Protein AF-A0A2W7CLL9-F1 (afdb_monomer_lite)

Structure (mmCIF, N/CA/C/O backbone):
data_AF-A0A2W7CLL9-F1
#
_entry.id   AF-A0A2W7CLL9-F1
#
loop_
_atom_site.group_PDB
_atom_site.id
_atom_site.type_symbol
_atom_site.label_atom_id
_atom_site.label_alt_id
_atom_site.label_comp_id
_atom_site.label_asym_id
_atom_site.label_entity_id
_atom_site.label_seq_id
_atom_site.pdbx_PDB_ins_code
_atom_site.Cartn_x
_atom_site.Cartn_y
_atom_site.Cartn_z
_atom_site.occupancy
_atom_site.B_iso_or_equiv
_atom_site.auth_seq_id
_atom_site.auth_comp_id
_atom_site.auth_asym_id
_atom_site.auth_atom_id
_atom_site.pdbx_PDB_model_num
ATOM 1 N N . MET A 1 1 ? -21.525 -1.928 -5.660 1.00 31.70 1 MET A N 1
ATOM 2 C CA . MET A 1 1 ? -20.382 -2.780 -6.054 1.00 31.70 1 MET A CA 1
ATOM 3 C C . MET A 1 1 ? -19.886 -2.289 -7.397 1.00 31.70 1 MET A C 1
ATOM 5 O O . MET A 1 1 ? -20.647 -2.373 -8.350 1.00 31.70 1 MET A O 1
ATOM 9 N N . ASN A 1 2 ? -18.683 -1.717 -7.454 1.00 28.00 2 ASN A N 1
ATOM 10 C CA . ASN A 1 2 ? -18.070 -1.271 -8.705 1.00 28.00 2 ASN A CA 1
ATOM 11 C C . ASN A 1 2 ? -17.059 -2.354 -9.137 1.00 28.00 2 ASN A C 1
ATOM 13 O O . ASN A 1 2 ? -16.178 -2.670 -8.339 1.00 28.00 2 ASN A O 1
ATOM 17 N N . PRO A 1 3 ? -17.210 -2.987 -10.311 1.00 33.00 3 PRO A N 1
ATOM 18 C CA . PRO A 1 3 ? -16.498 -4.221 -10.662 1.00 33.00 3 PRO A CA 1
ATOM 19 C C . PRO A 1 3 ? -15.017 -4.052 -11.051 1.00 33.00 3 PRO A C 1
ATOM 21 O O . PRO A 1 3 ? -14.393 -5.023 -11.461 1.00 33.00 3 PRO A O 1
ATOM 24 N N . GLU A 1 4 ? -14.424 -2.865 -10.910 1.00 35.81 4 GLU A N 1
ATOM 25 C CA . GLU A 1 4 ? -13.120 -2.555 -11.508 1.00 35.81 4 GLU A CA 1
ATOM 26 C C . GLU A 1 4 ? -12.252 -1.634 -10.637 1.00 35.81 4 GLU A C 1
ATOM 28 O O . GLU A 1 4 ? -11.712 -0.637 -11.103 1.00 35.81 4 GLU A O 1
ATOM 33 N N . GLN A 1 5 ? -12.005 -2.006 -9.377 1.00 41.91 5 GLN A N 1
ATOM 34 C CA . GLN A 1 5 ? -10.710 -1.656 -8.770 1.00 41.91 5 GLN A CA 1
ATOM 35 C C . GLN A 1 5 ? -9.642 -2.556 -9.402 1.00 41.91 5 GLN A C 1
ATOM 37 O O . GLN A 1 5 ? -9.098 -3.464 -8.770 1.00 41.91 5 GLN A O 1
ATOM 42 N N . GLN A 1 6 ? -9.423 -2.358 -10.704 1.00 41.56 6 GLN A N 1
ATOM 43 C CA . GLN A 1 6 ? -8.370 -3.023 -11.439 1.00 41.56 6 GLN A CA 1
ATOM 44 C C . GLN A 1 6 ? -7.060 -2.634 -10.765 1.00 41.56 6 GLN A C 1
ATOM 46 O O . GLN A 1 6 ? -6.719 -1.457 -10.675 1.00 41.56 6 GLN A O 1
ATOM 51 N N . SER A 1 7 ? -6.357 -3.627 -10.223 1.00 49.38 7 SER A N 1
ATOM 52 C CA . SER A 1 7 ? -4.980 -3.437 -9.782 1.00 49.38 7 SER A CA 1
ATOM 53 C C . SER A 1 7 ? -4.235 -2.706 -10.907 1.00 49.38 7 SER A C 1
ATOM 55 O O . SER A 1 7 ? -4.365 -3.147 -12.054 1.00 49.38 7 SER A O 1
ATOM 57 N N . PRO A 1 8 ? -3.444 -1.649 -10.632 1.00 53.00 8 PRO A N 1
ATOM 58 C CA . PRO A 1 8 ? -2.629 -0.993 -11.666 1.00 53.00 8 PRO A CA 1
ATOM 59 C C . PRO A 1 8 ? -1.673 -1.980 -12.367 1.00 53.00 8 PRO A C 1
ATOM 61 O O . PRO A 1 8 ? -1.071 -1.670 -13.385 1.00 53.00 8 PRO A O 1
ATOM 64 N N . TRP A 1 9 ? -1.580 -3.199 -11.833 1.00 56.28 9 TRP A N 1
ATOM 65 C CA . TRP A 1 9 ? -0.801 -4.325 -12.305 1.00 56.28 9 TRP A CA 1
ATOM 66 C C . TRP A 1 9 ? -1.567 -5.349 -13.158 1.00 56.28 9 TRP A C 1
ATOM 68 O O . TRP A 1 9 ? -1.006 -6.396 -13.468 1.00 56.28 9 TRP A O 1
ATOM 78 N N . GLN A 1 10 ? -2.835 -5.119 -13.529 1.00 55.75 10 GLN A N 1
ATOM 79 C CA . GLN A 1 10 ? -3.632 -6.116 -14.271 1.00 55.75 10 GLN A CA 1
ATOM 80 C C . GLN A 1 10 ? -3.074 -6.479 -15.661 1.00 55.75 10 GLN A C 1
ATOM 82 O O . GLN A 1 10 ? -3.540 -7.442 -16.268 1.00 55.75 10 GLN A O 1
ATOM 87 N N . TRP A 1 11 ? -2.081 -5.743 -16.164 1.00 55.84 11 TRP A N 1
ATOM 88 C CA . TRP A 1 11 ? -1.590 -5.861 -17.540 1.00 55.84 11 TRP A CA 1
ATOM 89 C C . TRP A 1 11 ? -0.215 -6.535 -17.664 1.00 55.84 11 TRP A C 1
ATOM 91 O O . TRP A 1 11 ? 0.217 -6.805 -18.780 1.00 55.84 11 TRP A O 1
ATOM 101 N N . THR A 1 12 ? 0.483 -6.820 -16.558 1.00 63.03 12 THR A N 1
ATOM 102 C CA . THR A 1 12 ? 1.800 -7.483 -16.592 1.00 63.03 12 THR A CA 1
ATOM 103 C C . THR A 1 12 ? 1.641 -8.995 -16.410 1.00 63.03 12 THR A C 1
ATOM 105 O O . THR A 1 12 ? 1.191 -9.462 -15.364 1.00 63.03 12 THR A O 1
ATOM 108 N N . GLN A 1 13 ? 1.980 -9.774 -17.443 1.00 61.62 13 GLN A N 1
ATOM 109 C CA . GLN A 1 13 ? 1.967 -11.246 -17.391 1.00 61.62 13 GLN A CA 1
ATOM 110 C C . GLN A 1 13 ? 3.370 -11.851 -17.240 1.00 61.62 13 GLN A C 1
ATOM 112 O O . GLN A 1 13 ? 3.521 -13.061 -17.065 1.00 61.62 13 GLN A O 1
ATOM 117 N N . ASP A 1 14 ? 4.391 -11.000 -17.268 1.00 63.22 14 ASP A N 1
ATOM 118 C CA . ASP A 1 14 ? 5.786 -11.359 -17.434 1.00 63.22 14 ASP A CA 1
ATOM 119 C C . ASP A 1 14 ? 6.687 -10.140 -17.165 1.00 63.22 14 ASP A C 1
ATOM 121 O O . ASP A 1 14 ? 6.235 -8.991 -17.125 1.00 63.22 14 ASP A O 1
ATOM 125 N N . GLY A 1 15 ? 7.973 -10.416 -16.934 1.00 71.75 15 GLY A N 1
ATOM 126 C CA . GLY A 1 15 ? 8.985 -9.401 -16.648 1.00 71.75 15 GLY A CA 1
ATOM 127 C C . GLY A 1 15 ? 9.004 -8.914 -15.192 1.00 71.75 15 GLY A C 1
ATOM 128 O O . GLY A 1 15 ? 8.235 -9.383 -14.354 1.00 71.75 15 GLY A O 1
ATOM 129 N N . PRO A 1 16 ? 9.903 -7.975 -14.864 1.00 71.25 16 PRO A N 1
ATOM 130 C CA . PRO A 1 16 ? 10.075 -7.485 -13.499 1.00 71.25 16 PRO A CA 1
ATOM 131 C C . PRO A 1 16 ? 8.842 -6.766 -12.933 1.00 71.25 16 PRO A C 1
ATOM 133 O O . PRO A 1 16 ? 8.639 -6.752 -11.720 1.00 71.25 16 PRO A O 1
ATOM 136 N N . GLN A 1 17 ? 7.981 -6.217 -13.794 1.00 75.56 17 GLN A N 1
ATOM 137 C CA . GLN A 1 17 ? 6.688 -5.647 -13.412 1.00 75.56 17 GLN A CA 1
ATOM 138 C C . GLN A 1 17 ? 5.807 -6.680 -12.687 1.00 75.56 17 GLN A C 1
ATOM 140 O O . GLN A 1 17 ? 5.117 -6.336 -11.726 1.00 75.56 17 GLN A O 1
ATOM 145 N N . LEU A 1 18 ? 5.883 -7.956 -13.083 1.00 80.50 18 LEU A N 1
ATOM 146 C CA . LEU A 1 18 ? 5.140 -9.043 -12.451 1.00 80.50 18 LEU A CA 1
ATOM 147 C C . LEU A 1 18 ? 5.637 -9.311 -11.027 1.00 80.50 18 LEU A C 1
ATOM 149 O O . LEU A 1 18 ? 4.839 -9.632 -10.147 1.00 80.50 18 LEU A O 1
ATOM 153 N N . ASP A 1 19 ? 6.937 -9.172 -10.779 1.00 82.62 19 ASP A N 1
ATOM 154 C CA . ASP A 1 19 ? 7.510 -9.391 -9.451 1.00 82.62 19 ASP A CA 1
ATOM 155 C C . ASP A 1 19 ? 7.114 -8.266 -8.483 1.00 82.62 19 ASP A C 1
ATOM 157 O O . ASP A 1 19 ? 6.710 -8.553 -7.353 1.00 82.62 19 ASP A O 1
ATOM 161 N N . PHE A 1 20 ? 7.088 -7.007 -8.942 1.00 80.12 20 PHE A N 1
ATOM 162 C CA . PHE A 1 20 ? 6.516 -5.892 -8.171 1.00 80.12 20 PHE A CA 1
ATOM 163 C C . PHE A 1 20 ? 5.026 -6.099 -7.882 1.00 80.12 20 PHE A C 1
ATOM 165 O O . PHE A 1 20 ? 4.586 -5.969 -6.735 1.00 80.12 20 PHE A O 1
ATOM 172 N N . ALA A 1 21 ? 4.257 -6.490 -8.900 1.00 77.69 21 ALA A N 1
ATOM 173 C CA . ALA A 1 21 ? 2.835 -6.783 -8.771 1.00 77.69 21 ALA A CA 1
ATOM 174 C C . ALA A 1 21 ? 2.561 -7.897 -7.750 1.00 77.69 21 ALA A C 1
ATOM 176 O O . ALA A 1 21 ? 1.654 -7.783 -6.924 1.00 77.69 21 ALA A O 1
ATOM 177 N N . ARG A 1 22 ? 3.360 -8.971 -7.776 1.00 82.69 22 ARG A N 1
ATOM 178 C CA . ARG A 1 22 ? 3.258 -10.100 -6.841 1.00 82.69 22 ARG A CA 1
ATOM 179 C C . ARG A 1 22 ? 3.615 -9.702 -5.417 1.00 82.69 22 ARG A C 1
ATOM 181 O O . ARG A 1 22 ? 2.902 -10.108 -4.499 1.00 82.69 22 ARG A O 1
ATOM 188 N N . ALA A 1 23 ? 4.676 -8.917 -5.229 1.00 82.75 23 ALA A N 1
ATOM 189 C CA . ALA A 1 23 ? 5.058 -8.410 -3.913 1.00 82.75 23 ALA A CA 1
ATOM 190 C C . ALA A 1 23 ? 3.920 -7.571 -3.311 1.00 82.75 23 ALA A C 1
ATOM 192 O O . ALA A 1 23 ? 3.485 -7.819 -2.185 1.00 82.75 23 ALA A O 1
ATOM 193 N N . PHE A 1 24 ? 3.373 -6.642 -4.098 1.00 79.88 24 PHE A N 1
ATOM 194 C CA . PHE A 1 24 ? 2.236 -5.819 -3.697 1.00 79.88 24 PHE A CA 1
ATOM 195 C C . PHE A 1 24 ? 0.989 -6.655 -3.377 1.00 79.88 24 PHE A C 1
ATOM 197 O O . PHE A 1 24 ? 0.384 -6.485 -2.319 1.00 79.88 24 PHE A O 1
ATOM 204 N N . ALA A 1 25 ? 0.621 -7.593 -4.255 1.00 80.19 25 ALA A N 1
ATOM 205 C CA . ALA A 1 25 ? -0.543 -8.454 -4.061 1.00 80.19 25 ALA A CA 1
ATOM 206 C C . ALA A 1 25 ? -0.418 -9.325 -2.803 1.00 80.19 25 ALA A C 1
ATOM 208 O O . ALA A 1 25 ? -1.398 -9.494 -2.081 1.00 80.19 25 ALA A O 1
ATOM 209 N N . ARG A 1 26 ? 0.782 -9.842 -2.503 1.00 82.69 26 ARG A N 1
ATOM 210 C CA . ARG A 1 26 ? 1.023 -10.625 -1.284 1.00 82.69 26 ARG A CA 1
ATOM 211 C C . ARG A 1 26 ? 0.840 -9.772 -0.034 1.00 82.69 26 ARG A C 1
ATOM 213 O O . ARG A 1 26 ? 0.109 -10.181 0.862 1.00 82.69 26 ARG A O 1
ATOM 220 N N . PHE A 1 27 ? 1.446 -8.584 0.008 1.00 82.00 27 PHE A N 1
ATOM 221 C CA . PHE A 1 27 ? 1.289 -7.665 1.138 1.00 82.00 27 PHE A CA 1
ATOM 222 C C . PHE A 1 27 ? -0.181 -7.293 1.360 1.00 82.00 27 PHE A C 1
ATOM 224 O O . PHE A 1 27 ? -0.696 -7.388 2.475 1.00 82.00 27 PHE A O 1
ATOM 231 N N . ARG A 1 28 ? -0.883 -6.944 0.276 1.00 80.06 28 ARG A N 1
ATOM 232 C CA . ARG A 1 28 ? -2.312 -6.638 0.311 1.00 80.06 28 ARG A CA 1
ATOM 233 C C . ARG A 1 28 ? -3.142 -7.828 0.801 1.00 80.06 28 ARG A C 1
ATOM 235 O O . ARG A 1 28 ? -4.032 -7.625 1.612 1.00 80.06 28 ARG A O 1
ATOM 242 N N . GLY A 1 29 ? -2.832 -9.049 0.370 1.00 79.94 29 GLY A N 1
ATOM 243 C CA . GLY A 1 29 ? -3.505 -10.261 0.844 1.00 79.94 29 GLY A CA 1
ATOM 244 C C . GLY A 1 29 ? -3.319 -10.506 2.346 1.00 79.94 29 GLY A C 1
ATOM 245 O O . GLY A 1 29 ? -4.262 -10.901 3.029 1.00 79.94 29 GLY A O 1
ATOM 246 N N . VAL A 1 30 ? -2.129 -10.221 2.890 1.00 82.81 30 VAL A N 1
ATOM 247 C CA . VAL A 1 30 ? -1.901 -10.309 4.342 1.00 82.81 30 VAL A CA 1
ATOM 248 C C . VAL A 1 30 ? -2.724 -9.261 5.079 1.00 82.81 30 VAL A C 1
ATOM 250 O O . VAL A 1 30 ? -3.395 -9.608 6.047 1.00 82.81 30 VAL A O 1
ATOM 253 N N . LEU A 1 31 ? -2.741 -8.016 4.598 1.00 76.88 31 LEU A N 1
ATOM 254 C CA . LEU A 1 31 ? -3.614 -6.981 5.151 1.00 76.88 31 LEU A CA 1
ATOM 255 C C . LEU A 1 31 ? -5.087 -7.405 5.111 1.00 76.88 31 LEU A C 1
ATOM 257 O O . LEU A 1 31 ? -5.764 -7.315 6.131 1.00 76.88 31 LEU A O 1
ATOM 261 N N . GLU A 1 32 ? -5.532 -7.958 3.979 1.00 77.62 32 GLU A N 1
ATOM 262 C CA . GLU A 1 32 ? -6.877 -8.507 3.780 1.00 77.62 32 GLU A CA 1
ATOM 263 C C 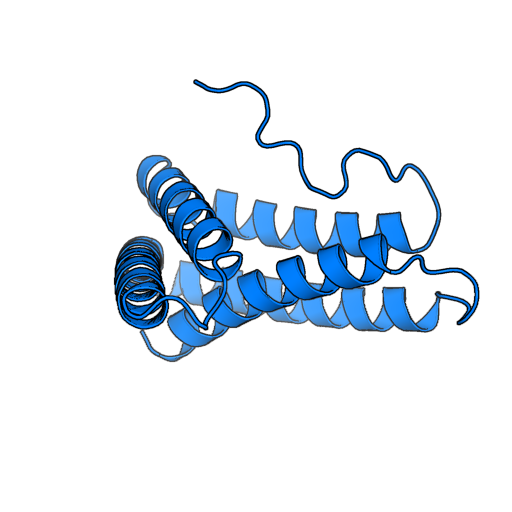. GLU A 1 32 ? -7.262 -9.546 4.825 1.00 77.62 32 GLU A C 1
ATOM 265 O O . GLU A 1 32 ? -8.356 -9.498 5.386 1.00 77.62 32 GLU A O 1
ATOM 270 N N . SER A 1 33 ? -6.333 -10.442 5.142 1.00 78.31 33 SER A N 1
ATOM 271 C CA . SER A 1 33 ? -6.529 -11.455 6.176 1.00 78.31 33 SER A CA 1
ATOM 272 C C . SER A 1 33 ? -6.413 -10.926 7.608 1.00 78.31 33 SER A C 1
ATOM 274 O O . SER A 1 33 ? -6.903 -11.569 8.534 1.00 78.31 33 SER A O 1
ATOM 276 N N . ALA A 1 34 ? -5.744 -9.787 7.801 1.00 74.69 34 ALA A N 1
ATOM 277 C CA . ALA A 1 34 ? -5.425 -9.249 9.115 1.00 74.69 34 ALA A CA 1
ATOM 278 C C .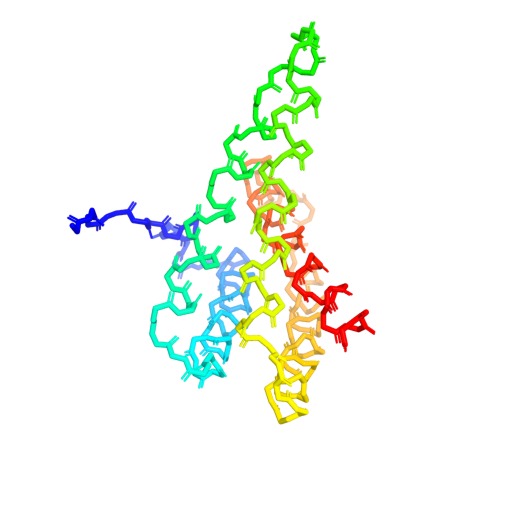 ALA A 1 34 ? -6.489 -8.271 9.630 1.00 74.69 34 ALA A C 1
ATOM 280 O O . ALA A 1 34 ? -6.562 -8.040 10.833 1.00 74.69 34 ALA A O 1
ATOM 281 N N . TRP A 1 35 ? -7.325 -7.682 8.773 1.00 75.56 35 TRP A N 1
ATOM 282 C CA . TRP A 1 35 ? -8.333 -6.741 9.258 1.00 75.56 35 TRP A CA 1
ATOM 283 C C . TRP A 1 35 ? -9.335 -7.406 10.197 1.00 75.56 35 TRP A C 1
ATOM 285 O O . TRP A 1 35 ? -9.867 -8.484 9.938 1.00 75.56 35 TRP A O 1
ATOM 295 N N . THR A 1 36 ? -9.640 -6.705 11.288 1.00 67.69 36 THR A N 1
ATOM 296 C CA . THR A 1 36 ? -10.576 -7.161 12.323 1.00 67.69 36 THR A CA 1
ATOM 297 C C . THR A 1 36 ? -12.001 -7.335 11.802 1.00 67.69 36 THR A C 1
ATOM 299 O O . THR A 1 36 ? -12.783 -8.069 12.406 1.00 67.69 36 THR A O 1
ATOM 302 N N . SER A 1 37 ? -12.351 -6.666 10.700 1.00 69.25 37 SER A N 1
ATOM 303 C CA . SER A 1 37 ? -13.600 -6.897 9.983 1.00 69.25 37 SER A CA 1
ATOM 304 C C . SER A 1 37 ? -13.468 -6.582 8.482 1.00 69.25 37 SER A C 1
ATOM 306 O O . SER A 1 37 ? -12.642 -5.743 8.099 1.00 69.25 37 SER A O 1
ATOM 308 N N . PRO A 1 38 ? -14.298 -7.209 7.624 1.00 66.88 38 PRO A N 1
ATOM 309 C CA . PRO A 1 38 ? -14.377 -6.887 6.197 1.00 66.88 38 PRO A CA 1
ATOM 310 C C . PRO A 1 38 ? -14.694 -5.407 5.928 1.00 66.88 38 PRO A C 1
ATOM 312 O O . PRO A 1 38 ? -14.197 -4.824 4.966 1.00 66.88 38 PRO A O 1
ATOM 315 N N . GLU A 1 39 ? -15.493 -4.781 6.795 1.00 75.00 39 GLU A N 1
ATOM 316 C CA . GLU A 1 39 ? -15.847 -3.362 6.713 1.00 75.00 39 GLU A CA 1
ATOM 317 C C . GLU A 1 39 ? -14.638 -2.455 6.977 1.00 75.00 39 GLU A C 1
ATOM 319 O O . GLU A 1 39 ? -14.502 -1.424 6.321 1.00 75.00 39 GLU A O 1
ATOM 324 N N . GLY A 1 40 ? -13.731 -2.852 7.879 1.00 71.25 40 GLY A N 1
ATOM 325 C CA . GLY A 1 40 ? -12.482 -2.127 8.133 1.00 71.25 40 GLY A CA 1
ATOM 326 C C . GLY A 1 40 ? -11.573 -2.095 6.903 1.00 71.25 40 GLY A C 1
ATOM 327 O O . GLY A 1 40 ? -11.068 -1.037 6.531 1.00 71.25 40 GLY A O 1
ATOM 328 N N . GLY A 1 41 ? -11.436 -3.231 6.215 1.00 70.81 41 GLY A N 1
ATOM 329 C CA . GLY A 1 41 ? -10.689 -3.315 4.957 1.00 70.81 41 GLY A CA 1
ATOM 330 C C . GLY A 1 41 ? -11.277 -2.448 3.845 1.00 70.81 41 GLY A C 1
ATOM 331 O O . GLY A 1 41 ? -10.554 -1.713 3.170 1.00 70.81 41 GLY A O 1
ATOM 332 N N . ALA A 1 42 ? -12.602 -2.487 3.685 1.00 74.75 42 ALA A N 1
ATOM 333 C CA . ALA A 1 42 ? -13.304 -1.666 2.703 1.00 74.75 42 ALA A CA 1
ATOM 334 C C . ALA A 1 42 ? -13.151 -0.161 2.987 1.00 74.75 42 ALA A C 1
ATOM 336 O O . ALA A 1 42 ? -12.871 0.605 2.066 1.00 74.75 42 ALA A O 1
ATOM 337 N N . ALA A 1 43 ? -13.263 0.252 4.254 1.00 76.50 43 ALA A N 1
ATOM 338 C CA . ALA A 1 43 ? -13.094 1.645 4.664 1.00 76.50 43 ALA A CA 1
ATOM 339 C C . ALA A 1 43 ? -11.667 2.159 4.406 1.00 76.50 43 ALA A C 1
ATOM 341 O O . ALA A 1 43 ? -11.488 3.266 3.896 1.00 76.50 43 ALA A O 1
ATOM 342 N N . VAL A 1 44 ? -10.643 1.349 4.694 1.00 75.75 44 VAL A N 1
ATOM 343 C CA . VAL A 1 44 ? -9.240 1.678 4.386 1.00 75.75 44 VAL A CA 1
ATOM 344 C C . VAL A 1 44 ? -9.026 1.830 2.878 1.00 75.75 44 VAL A C 1
ATOM 346 O O . VAL A 1 44 ? -8.418 2.804 2.433 1.00 75.75 44 VAL A O 1
ATOM 349 N N . ALA A 1 45 ? -9.539 0.896 2.073 1.00 73.69 45 ALA A N 1
ATOM 350 C CA . ALA A 1 45 ? -9.384 0.945 0.620 1.00 73.69 45 ALA A CA 1
ATOM 351 C C . ALA A 1 45 ? -10.088 2.164 -0.001 1.00 73.69 45 ALA A C 1
ATOM 353 O O . ALA A 1 45 ? -9.531 2.827 -0.876 1.00 73.69 45 ALA A O 1
ATOM 354 N N . GLU A 1 46 ? -11.299 2.479 0.462 1.00 77.88 46 GLU A N 1
ATOM 355 C CA . GLU A 1 46 ? -12.071 3.631 -0.003 1.00 77.88 46 GLU A CA 1
ATOM 356 C C . GLU A 1 46 ? -11.385 4.957 0.341 1.00 77.88 46 GLU A C 1
ATOM 358 O O . GLU A 1 46 ? -11.229 5.829 -0.516 1.00 77.88 46 GLU A O 1
ATOM 363 N N . THR A 1 47 ? -10.949 5.113 1.589 1.00 78.56 47 THR A N 1
ATOM 364 C CA . THR A 1 47 ? -10.302 6.349 2.050 1.00 78.56 47 THR A CA 1
ATOM 365 C C . THR A 1 47 ? -8.933 6.551 1.405 1.00 78.56 47 THR A C 1
ATOM 367 O O . THR A 1 47 ? -8.589 7.682 1.059 1.00 78.56 47 THR A O 1
ATOM 370 N N 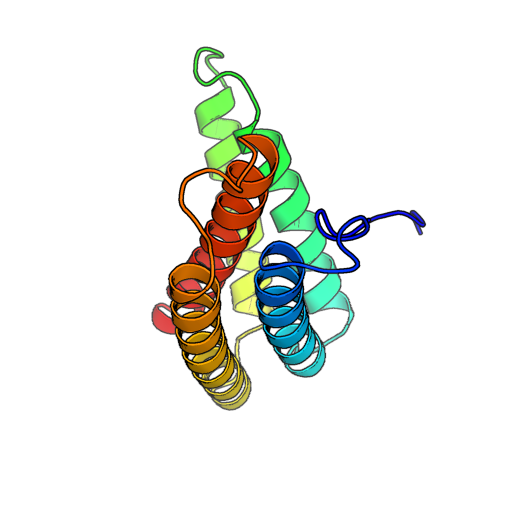. PHE A 1 48 ? -8.194 5.470 1.132 1.00 77.50 48 PHE A N 1
ATOM 371 C CA . PHE A 1 48 ? -6.965 5.548 0.348 1.00 77.50 48 PHE A CA 1
ATOM 372 C C . PHE A 1 48 ? -7.221 6.009 -1.088 1.00 77.50 48 PHE A C 1
ATOM 374 O O . PHE A 1 48 ? -6.516 6.893 -1.567 1.00 77.50 48 PHE A O 1
ATOM 381 N N . ALA A 1 49 ? -8.227 5.448 -1.770 1.00 74.75 49 ALA A N 1
ATOM 382 C CA . ALA A 1 49 ? -8.557 5.840 -3.140 1.00 74.75 49 ALA A CA 1
ATOM 383 C C . ALA A 1 49 ? -8.872 7.342 -3.229 1.00 74.75 49 ALA A C 1
ATOM 385 O O . ALA A 1 49 ? -8.309 8.036 -4.072 1.00 74.75 49 ALA A O 1
ATOM 386 N N . ARG A 1 50 ? -9.664 7.866 -2.284 1.00 76.38 50 ARG A N 1
ATOM 387 C CA . ARG A 1 50 ? -9.951 9.307 -2.184 1.00 76.38 50 ARG A CA 1
ATOM 388 C C . ARG A 1 50 ? -8.694 10.138 -1.929 1.00 76.38 50 ARG A C 1
ATOM 390 O O . ARG A 1 50 ? -8.521 11.191 -2.532 1.00 76.38 50 ARG A O 1
ATOM 397 N N . CYS A 1 51 ? -7.799 9.670 -1.059 1.00 73.44 51 CYS A N 1
ATOM 398 C CA . CYS A 1 51 ? -6.532 10.352 -0.815 1.00 73.44 51 CYS A CA 1
ATOM 399 C C . CYS A 1 51 ? -5.628 10.352 -2.058 1.00 73.44 51 CYS A C 1
ATOM 401 O O . CYS A 1 51 ? -4.991 11.361 -2.352 1.00 73.44 51 CYS A O 1
ATOM 403 N N . ALA A 1 52 ? -5.576 9.243 -2.797 1.00 70.12 52 ALA A N 1
ATOM 404 C CA . ALA A 1 52 ? -4.815 9.134 -4.035 1.00 70.12 52 ALA A CA 1
ATOM 405 C C . ALA A 1 52 ? -5.369 10.060 -5.126 1.00 70.12 52 ALA A C 1
ATOM 407 O O . ALA A 1 52 ? -4.586 10.733 -5.791 1.00 70.12 52 ALA A O 1
ATOM 408 N N . GLU A 1 53 ? -6.693 10.145 -5.266 1.00 74.31 53 GLU A N 1
ATOM 409 C CA . GLU A 1 53 ? -7.359 11.097 -6.163 1.00 74.31 53 GLU A CA 1
ATOM 410 C C . GLU A 1 53 ? -7.055 12.548 -5.770 1.00 74.31 53 GLU A C 1
ATOM 412 O O . GLU A 1 53 ? -6.652 13.340 -6.619 1.00 74.31 53 GLU A O 1
ATOM 417 N N . ALA A 1 54 ? -7.147 12.892 -4.481 1.00 74.31 54 ALA A N 1
ATOM 418 C CA . ALA A 1 54 ? -6.824 14.235 -3.998 1.00 74.31 54 ALA A CA 1
ATOM 419 C C . ALA A 1 54 ? -5.360 14.620 -4.283 1.00 74.31 54 ALA A C 1
ATOM 421 O O . ALA A 1 54 ? -5.076 15.760 -4.638 1.00 74.31 54 ALA A O 1
ATOM 422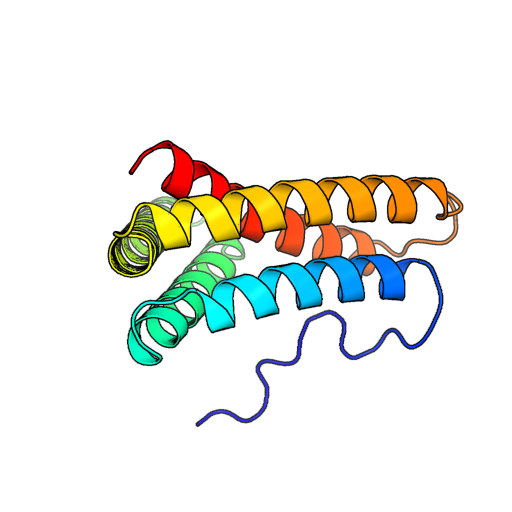 N N . MET A 1 55 ? -4.420 13.673 -4.181 1.00 69.38 55 MET A N 1
ATOM 423 C CA . MET A 1 55 ? -3.005 13.907 -4.506 1.00 69.38 55 MET A CA 1
ATOM 424 C C . MET A 1 55 ? -2.739 14.116 -6.005 1.00 69.38 55 MET A C 1
ATOM 426 O O . MET A 1 55 ? -1.677 14.626 -6.360 1.00 69.38 55 MET A O 1
ATOM 430 N N . GLN A 1 56 ? -3.670 13.734 -6.884 1.00 71.69 56 GLN A N 1
ATOM 431 C CA . GLN A 1 56 ? -3.587 14.024 -8.319 1.00 71.69 56 GLN A CA 1
ATOM 432 C C . GLN A 1 56 ? -4.075 15.439 -8.661 1.00 71.69 56 GLN A C 1
ATOM 434 O O . GLN A 1 56 ? -3.867 15.898 -9.788 1.00 71.69 56 GLN A O 1
ATOM 439 N N . GLU A 1 57 ? -4.701 16.154 -7.717 1.00 71.31 57 GLU A N 1
ATOM 440 C CA . GLU A 1 57 ? -5.090 17.545 -7.931 1.00 71.31 57 GLU A CA 1
ATOM 441 C C . GLU A 1 57 ? -3.853 18.448 -8.096 1.00 71.31 57 GLU A C 1
ATOM 443 O O . GLU A 1 57 ? -2.855 18.300 -7.382 1.00 71.31 57 GLU A O 1
ATOM 448 N N . PRO A 1 58 ? -3.897 19.446 -8.998 1.00 69.69 58 PRO A N 1
ATOM 449 C CA . PRO A 1 58 ? -2.831 20.429 -9.097 1.00 69.69 58 PRO A CA 1
ATOM 450 C C . PRO A 1 58 ? -2.656 21.172 -7.766 1.00 69.69 58 PRO A C 1
ATOM 452 O O . PRO A 1 58 ? -3.539 21.917 -7.344 1.00 69.69 58 PRO A O 1
ATOM 455 N N . LEU A 1 59 ? -1.475 21.056 -7.149 1.00 63.69 59 LEU A N 1
ATOM 456 C CA . LEU A 1 59 ? -1.119 21.733 -5.887 1.00 63.69 59 LEU A CA 1
ATOM 457 C C . LEU A 1 59 ? -1.248 23.268 -5.932 1.00 63.69 59 LEU A C 1
ATOM 459 O O . LEU A 1 59 ? -1.198 23.930 -4.901 1.00 63.69 59 LEU A O 1
ATOM 463 N N . GLN A 1 60 ? -1.388 23.842 -7.127 1.00 62.72 60 GLN A N 1
ATOM 464 C CA . GLN A 1 60 ? -1.596 25.273 -7.350 1.00 62.72 60 GLN A CA 1
ATOM 465 C C . GLN A 1 60 ? -3.039 25.717 -7.060 1.00 62.72 60 GLN A C 1
ATOM 467 O O . GLN A 1 60 ? -3.301 26.918 -6.987 1.00 62.72 60 GLN A O 1
ATOM 472 N N . ALA A 1 61 ? -3.979 24.779 -6.902 1.00 72.00 61 ALA A N 1
ATOM 473 C CA . ALA A 1 61 ? -5.328 25.099 -6.468 1.00 72.00 61 ALA A CA 1
ATOM 474 C C . ALA A 1 61 ? -5.319 25.450 -4.965 1.00 72.00 61 ALA A C 1
ATOM 476 O O . ALA A 1 61 ? -4.822 24.663 -4.158 1.00 72.00 61 ALA A O 1
ATOM 477 N N . PRO A 1 62 ? -5.884 26.604 -4.562 1.00 68.38 62 PRO A N 1
ATOM 478 C CA . PRO A 1 62 ? -5.763 27.120 -3.195 1.00 68.38 62 PRO A CA 1
ATOM 479 C C . PRO A 1 62 ? -6.350 26.195 -2.118 1.00 68.38 62 PRO A C 1
ATOM 481 O O . PRO A 1 62 ? -5.925 26.252 -0.970 1.00 68.38 62 PRO A O 1
ATOM 484 N N . GLU A 1 63 ? -7.280 25.314 -2.488 1.00 80.50 63 GLU A N 1
ATOM 485 C CA . GLU A 1 63 ? -7.938 24.365 -1.579 1.00 80.50 63 GLU A CA 1
ATOM 486 C C . GLU A 1 63 ? -7.368 22.937 -1.666 1.00 80.50 63 GLU A C 1
ATOM 488 O O . GLU A 1 63 ? -7.730 22.083 -0.856 1.00 80.50 63 GLU A O 1
ATOM 493 N N . ALA A 1 64 ? -6.483 22.646 -2.631 1.00 73.62 64 ALA A N 1
ATOM 494 C CA . ALA A 1 64 ? -5.996 21.281 -2.860 1.00 73.62 64 ALA A CA 1
ATOM 495 C C . ALA A 1 64 ? -5.199 20.755 -1.661 1.00 73.62 64 ALA A C 1
ATOM 497 O O . ALA A 1 64 ? -5.404 19.625 -1.231 1.00 73.62 64 ALA A O 1
ATOM 498 N N . ALA A 1 65 ? -4.345 21.589 -1.059 1.00 71.62 65 ALA A N 1
ATOM 499 C CA . ALA A 1 65 ? -3.580 21.200 0.125 1.00 71.62 65 ALA A CA 1
ATOM 500 C C . ALA A 1 65 ? -4.487 20.816 1.311 1.00 71.62 65 ALA A C 1
ATOM 502 O O . ALA A 1 65 ? -4.199 19.856 2.025 1.00 71.62 65 ALA A O 1
ATOM 503 N N . GLU A 1 66 ? -5.601 21.529 1.499 1.00 78.88 66 GLU A N 1
ATOM 504 C CA . GLU A 1 66 ? -6.557 21.253 2.574 1.00 78.88 66 GLU A CA 1
ATOM 505 C C . GLU A 1 66 ? -7.367 19.977 2.300 1.00 78.88 66 GLU A C 1
ATOM 507 O O . GLU A 1 66 ? -7.498 19.133 3.189 1.00 78.88 66 GLU A O 1
ATOM 512 N N . ARG A 1 67 ? -7.829 19.769 1.057 1.00 77.94 67 ARG A N 1
ATOM 513 C CA . ARG A 1 67 ? -8.503 18.522 0.646 1.00 77.94 67 ARG A CA 1
ATOM 514 C C . ARG A 1 67 ? -7.601 17.297 0.772 1.00 77.94 67 ARG A C 1
ATOM 516 O O . ARG A 1 67 ? -8.052 16.253 1.251 1.00 77.94 67 ARG A O 1
ATOM 523 N N . ILE A 1 68 ? -6.330 17.425 0.388 1.00 74.56 68 ILE A N 1
ATOM 524 C CA . ILE A 1 68 ? -5.324 16.369 0.555 1.00 74.56 68 ILE A CA 1
ATOM 525 C C . ILE A 1 68 ? -5.155 16.053 2.042 1.00 74.56 68 ILE A C 1
ATOM 527 O O . ILE A 1 68 ? -5.253 14.891 2.428 1.00 74.56 68 ILE A O 1
ATOM 531 N N . ALA A 1 69 ? -4.980 17.071 2.892 1.00 76.38 69 ALA A N 1
ATOM 532 C CA . ALA A 1 69 ? -4.810 16.877 4.330 1.00 76.38 69 ALA A CA 1
ATOM 533 C C . ALA A 1 69 ? -6.024 16.193 4.988 1.00 76.38 69 ALA A C 1
ATOM 535 O O . ALA A 1 69 ? -5.851 15.269 5.782 1.00 76.38 69 ALA A O 1
ATOM 536 N N . GLN A 1 70 ? -7.250 16.595 4.638 1.00 81.00 70 GLN A N 1
ATOM 537 C CA . GLN A 1 70 ? -8.479 15.980 5.160 1.00 81.00 70 GLN A CA 1
ATOM 538 C C . GLN A 1 70 ? -8.644 14.525 4.704 1.00 81.00 70 GLN A C 1
ATOM 540 O O . GLN A 1 70 ? -8.994 13.650 5.504 1.00 81.00 70 GLN A O 1
ATOM 545 N N . SER A 1 71 ? -8.364 14.254 3.428 1.00 80.19 71 SER A N 1
ATOM 546 C CA . SER A 1 71 ? -8.434 12.898 2.873 1.00 80.19 71 SER A CA 1
ATOM 547 C C . SER A 1 71 ? -7.406 11.982 3.533 1.00 80.19 71 SER A C 1
ATOM 549 O O . SER A 1 71 ? -7.725 10.853 3.903 1.00 80.19 71 SER A O 1
ATOM 551 N N . PHE A 1 72 ? -6.200 12.501 3.765 1.00 77.94 72 PHE A N 1
ATOM 552 C CA . PHE A 1 72 ? -5.136 11.796 4.466 1.00 77.94 72 PHE A CA 1
ATOM 553 C C . PHE A 1 72 ? -5.518 11.499 5.922 1.00 77.94 72 PHE A C 1
ATOM 555 O O . PHE A 1 72 ? -5.409 10.359 6.363 1.00 77.94 72 PHE A O 1
ATOM 562 N N . ALA A 1 73 ? -6.059 12.477 6.658 1.00 80.06 73 ALA A N 1
ATOM 563 C CA . ALA A 1 73 ? -6.510 12.275 8.038 1.00 80.06 73 ALA A CA 1
ATOM 564 C C . ALA A 1 73 ? -7.599 11.191 8.153 1.00 80.06 73 ALA A C 1
ATOM 566 O O . ALA A 1 73 ? -7.534 10.340 9.039 1.00 80.06 73 ALA A O 1
ATOM 567 N N . THR A 1 74 ? -8.558 11.184 7.222 1.00 81.75 74 THR A N 1
ATOM 568 C CA . THR A 1 74 ? -9.645 10.190 7.193 1.00 81.75 74 THR A CA 1
ATOM 569 C C . THR A 1 74 ? -9.108 8.782 6.916 1.00 81.75 74 THR A C 1
ATOM 571 O O . THR A 1 74 ? -9.544 7.811 7.533 1.00 81.75 74 THR A O 1
ATOM 574 N N . TYR A 1 75 ? -8.132 8.664 6.013 1.00 79.81 75 TYR A N 1
ATOM 575 C CA . TYR A 1 75 ? -7.447 7.402 5.738 1.00 79.81 75 TYR A CA 1
ATOM 576 C C . TYR A 1 75 ? -6.692 6.868 6.965 1.00 79.81 75 TYR A C 1
ATOM 578 O O . TYR A 1 75 ? -6.859 5.704 7.334 1.00 79.81 75 TYR A O 1
ATOM 586 N N . HIS A 1 76 ? -5.933 7.731 7.641 1.00 79.50 76 HIS A N 1
ATOM 587 C CA . HIS A 1 76 ? -5.199 7.387 8.860 1.00 79.50 76 HIS A CA 1
ATOM 588 C C . HIS A 1 76 ? -6.129 6.871 9.973 1.00 79.50 76 HIS A C 1
ATOM 590 O O . HIS A 1 76 ? -5.821 5.894 10.659 1.00 79.50 76 HIS A O 1
ATOM 596 N N . GLU A 1 77 ? -7.294 7.497 10.154 1.00 82.56 77 GLU A N 1
ATOM 597 C CA . GLU A 1 77 ? -8.277 7.066 11.151 1.00 82.56 77 GLU A CA 1
ATOM 598 C C . GLU A 1 77 ? -8.850 5.675 10.838 1.00 82.56 77 GLU A C 1
ATOM 600 O O . GLU A 1 77 ? -8.879 4.804 11.715 1.00 82.56 77 GLU A O 1
ATOM 605 N N . ALA A 1 78 ? -9.233 5.434 9.579 1.00 80.00 78 ALA A N 1
ATOM 606 C CA . ALA A 1 78 ? -9.721 4.130 9.132 1.00 80.00 78 ALA A CA 1
ATOM 607 C C . ALA A 1 78 ? -8.663 3.033 9.328 1.00 80.00 78 ALA A C 1
ATOM 609 O O . ALA A 1 78 ? -8.976 1.932 9.793 1.00 80.00 78 ALA A O 1
ATOM 610 N N . LEU A 1 79 ? -7.399 3.342 9.029 1.00 76.12 79 LEU A N 1
ATOM 611 C CA . LEU A 1 79 ? -6.305 2.392 9.173 1.00 76.12 79 LEU A CA 1
ATOM 612 C C . LEU A 1 79 ? -6.036 2.041 10.639 1.00 76.12 79 LEU A C 1
ATOM 614 O O . LEU A 1 79 ? -5.891 0.862 10.973 1.00 76.12 79 LEU A O 1
ATOM 618 N N . ARG A 1 80 ? -6.024 3.033 11.536 1.00 77.62 80 ARG A N 1
ATOM 619 C CA . ARG A 1 80 ? -5.865 2.795 12.979 1.00 77.62 80 ARG A CA 1
ATOM 620 C C . ARG A 1 80 ? -6.978 1.923 13.531 1.00 77.62 80 ARG A C 1
ATOM 622 O O . ARG A 1 80 ? -6.688 0.961 14.235 1.00 77.62 8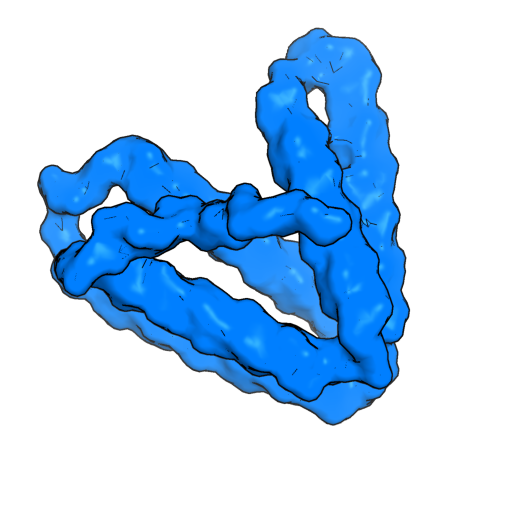0 ARG A O 1
ATOM 629 N N . ALA A 1 81 ? -8.230 2.203 13.169 1.00 77.62 81 ALA A N 1
ATOM 630 C CA . ALA A 1 81 ? -9.371 1.383 13.571 1.00 77.62 81 ALA A CA 1
ATOM 631 C C . ALA A 1 81 ? -9.233 -0.082 13.105 1.00 77.62 81 ALA A C 1
ATOM 633 O O . ALA A 1 81 ? -9.588 -1.007 13.840 1.00 77.62 81 ALA A O 1
ATOM 634 N N . ALA A 1 82 ? -8.664 -0.305 11.917 1.00 73.12 82 ALA A N 1
ATOM 635 C CA . ALA A 1 82 ? -8.453 -1.634 11.347 1.00 73.12 82 ALA A CA 1
ATOM 636 C C . ALA A 1 82 ? -7.221 -2.381 11.906 1.00 73.12 82 ALA A C 1
ATOM 638 O O . ALA A 1 82 ? -7.103 -3.589 11.704 1.00 73.12 82 ALA A O 1
ATOM 639 N N . THR A 1 83 ? -6.309 -1.696 12.608 1.00 70.62 83 THR A N 1
ATOM 640 C CA . THR A 1 83 ? -5.007 -2.236 13.064 1.00 70.62 83 THR A CA 1
ATOM 641 C C . THR A 1 83 ? -4.847 -2.280 14.589 1.00 70.62 83 THR A C 1
ATOM 643 O O . THR A 1 83 ? -3.749 -2.484 15.102 1.00 70.62 83 THR A O 1
ATOM 646 N N . LEU A 1 84 ? -5.944 -2.163 15.345 1.00 70.81 84 LEU A N 1
ATOM 647 C CA . LEU A 1 84 ? -5.929 -1.989 16.807 1.00 70.81 84 LEU A CA 1
ATOM 648 C C . LEU A 1 84 ? -5.276 -3.131 17.611 1.00 70.81 84 LEU A C 1
ATOM 650 O O . LEU A 1 84 ? -4.896 -2.926 18.768 1.00 70.81 84 LEU A O 1
ATOM 654 N N . THR A 1 85 ? -5.143 -4.342 17.060 1.00 79.06 85 THR A N 1
ATOM 655 C CA . THR A 1 85 ? -4.625 -5.483 17.834 1.00 79.06 85 THR A CA 1
ATOM 656 C C . THR A 1 85 ? -3.104 -5.646 17.688 1.00 79.06 85 THR A C 1
ATOM 658 O O . THR A 1 85 ? -2.546 -5.430 16.611 1.00 79.06 85 THR A O 1
ATOM 661 N N . PRO A 1 86 ? -2.383 -6.049 18.756 1.00 81.12 86 PRO A N 1
ATOM 662 C CA . PRO A 1 86 ? -0.952 -6.361 18.667 1.00 81.12 86 PRO A CA 1
ATOM 663 C C . PRO A 1 86 ? -0.619 -7.423 17.612 1.00 81.12 86 PRO A C 1
ATOM 665 O O . PRO A 1 86 ? 0.422 -7.337 16.966 1.00 81.12 86 PRO A O 1
ATOM 668 N N . GLU A 1 87 ? -1.512 -8.394 17.419 1.00 82.25 87 GLU A N 1
ATOM 669 C CA . GLU A 1 87 ? -1.320 -9.481 16.459 1.00 82.25 87 GLU A CA 1
ATOM 670 C C . GLU A 1 87 ? -1.410 -8.988 15.013 1.00 82.25 87 GLU A C 1
ATOM 672 O O . GLU A 1 87 ? -0.535 -9.285 14.204 1.00 82.25 87 GLU A O 1
ATOM 677 N N . VAL A 1 88 ? -2.399 -8.146 14.707 1.00 78.44 88 VAL A N 1
ATOM 678 C CA . VAL A 1 88 ? -2.532 -7.521 13.383 1.00 78.44 88 VAL A CA 1
ATOM 679 C C . VAL A 1 88 ? -1.320 -6.647 13.077 1.00 78.44 88 VAL A C 1
ATOM 681 O O . VAL A 1 88 ? -0.738 -6.751 12.000 1.00 78.44 88 VAL A O 1
ATOM 684 N N . ARG A 1 89 ? -0.853 -5.858 14.053 1.00 81.50 89 ARG A N 1
ATOM 685 C CA . ARG A 1 89 ? 0.377 -5.064 13.903 1.00 81.50 89 ARG A CA 1
ATOM 686 C C . ARG A 1 89 ? 1.605 -5.935 13.630 1.00 81.50 89 ARG A C 1
ATOM 688 O O . ARG A 1 89 ? 2.426 -5.578 12.788 1.00 81.50 89 ARG A O 1
ATOM 695 N N . ARG A 1 90 ? 1.737 -7.080 14.312 1.00 85.31 90 ARG A N 1
ATOM 696 C CA . ARG A 1 90 ? 2.825 -8.044 14.077 1.00 85.31 90 ARG A CA 1
ATOM 697 C C . ARG A 1 90 ? 2.764 -8.616 12.659 1.00 85.31 90 ARG A C 1
ATOM 699 O O . ARG A 1 90 ? 3.767 -8.547 11.954 1.00 85.31 90 ARG A O 1
ATOM 706 N N . MET A 1 91 ? 1.599 -9.110 12.235 1.00 84.12 91 MET A N 1
ATOM 707 C CA . MET A 1 91 ? 1.394 -9.690 10.901 1.00 84.12 91 MET A CA 1
ATOM 708 C C . MET A 1 91 ? 1.737 -8.702 9.785 1.00 84.12 91 MET A C 1
ATOM 710 O O . MET A 1 91 ? 2.431 -9.052 8.834 1.00 84.12 91 MET A O 1
ATOM 714 N N . VAL A 1 92 ? 1.298 -7.448 9.908 1.00 81.81 92 VAL A N 1
ATOM 715 C CA . VAL A 1 92 ? 1.584 -6.441 8.882 1.00 81.81 92 VAL A CA 1
ATOM 716 C C . VAL A 1 92 ? 3.058 -6.028 8.881 1.00 81.81 92 VAL A C 1
ATOM 718 O O . VAL A 1 92 ? 3.621 -5.810 7.811 1.00 81.81 92 VAL A O 1
ATOM 721 N N . ARG A 1 93 ? 3.724 -5.975 10.044 1.00 84.19 93 ARG A N 1
ATOM 722 C CA . ARG A 1 93 ? 5.172 -5.714 10.108 1.00 84.19 93 ARG A CA 1
ATOM 723 C C . ARG A 1 93 ? 5.981 -6.820 9.425 1.00 84.19 93 ARG A C 1
ATOM 725 O O . ARG A 1 93 ? 6.925 -6.527 8.697 1.00 84.19 93 ARG A O 1
ATOM 732 N N . GLU A 1 94 ? 5.606 -8.078 9.633 1.00 87.88 94 GLU A N 1
ATOM 733 C CA . GLU A 1 94 ? 6.225 -9.218 8.944 1.00 87.88 94 GLU A CA 1
ATOM 734 C C . GLU A 1 94 ? 6.000 -9.134 7.430 1.00 87.88 94 GLU A C 1
ATOM 736 O O . GLU A 1 94 ? 6.960 -9.207 6.661 1.00 87.88 94 GLU A O 1
ATOM 741 N N . ALA A 1 95 ? 4.767 -8.851 7.002 1.00 86.00 95 ALA A N 1
ATOM 742 C CA . ALA A 1 95 ? 4.449 -8.654 5.591 1.00 86.00 95 ALA A CA 1
ATOM 743 C C . ALA A 1 95 ? 5.234 -7.491 4.964 1.00 86.00 95 ALA A C 1
ATOM 745 O O . ALA A 1 95 ? 5.653 -7.586 3.812 1.00 86.00 95 ALA A O 1
ATOM 746 N N . LEU A 1 96 ? 5.463 -6.404 5.707 1.00 84.94 96 LEU A N 1
ATOM 747 C CA . LEU A 1 96 ? 6.255 -5.266 5.243 1.00 84.94 96 LEU A CA 1
ATOM 748 C C . LEU A 1 96 ? 7.710 -5.669 4.988 1.00 84.94 96 LEU A C 1
ATOM 750 O O . LEU A 1 96 ? 8.273 -5.308 3.956 1.00 84.94 96 LEU A O 1
ATOM 754 N N . HIS A 1 97 ? 8.318 -6.427 5.903 1.00 84.38 97 HIS A N 1
ATOM 755 C CA . HIS A 1 97 ? 9.679 -6.928 5.712 1.00 84.38 97 HIS A CA 1
ATOM 756 C C . HIS A 1 97 ? 9.785 -7.827 4.476 1.00 84.38 97 HIS A C 1
ATOM 758 O O . HIS A 1 97 ? 10.719 -7.673 3.687 1.00 84.38 97 HIS A O 1
ATOM 764 N N . GLU A 1 98 ? 8.821 -8.728 4.278 1.00 87.94 98 GLU A N 1
ATOM 765 C CA . GLU A 1 98 ? 8.769 -9.578 3.085 1.00 87.94 98 GLU A CA 1
ATOM 766 C C . GLU A 1 98 ? 8.585 -8.758 1.805 1.00 87.94 98 GLU A C 1
ATOM 768 O O . GLU A 1 98 ? 9.302 -8.976 0.828 1.00 87.94 98 GLU A O 1
ATOM 773 N N . TYR A 1 99 ? 7.683 -7.773 1.826 1.00 83.44 99 TYR A N 1
ATOM 774 C CA . TYR A 1 99 ? 7.449 -6.865 0.706 1.00 83.44 99 TYR A CA 1
ATOM 775 C C . TYR A 1 99 ? 8.722 -6.118 0.308 1.00 83.44 99 TYR A C 1
ATOM 777 O O . TYR A 1 99 ? 9.088 -6.128 -0.865 1.00 83.44 99 TYR A O 1
ATOM 785 N N . VAL A 1 100 ? 9.428 -5.513 1.269 1.00 83.19 100 VAL A N 1
ATOM 786 C CA . VAL A 1 100 ? 10.682 -4.785 1.012 1.00 83.19 100 VAL A CA 1
ATOM 787 C C . VAL A 1 100 ? 11.753 -5.720 0.453 1.00 83.19 100 VAL A C 1
ATOM 789 O O . VAL A 1 100 ? 12.436 -5.363 -0.508 1.00 83.19 100 VAL A O 1
ATOM 792 N N . ALA A 1 101 ? 11.890 -6.927 1.009 1.00 84.44 101 ALA A N 1
ATOM 793 C CA . ALA A 1 101 ? 12.847 -7.910 0.514 1.00 84.44 101 ALA A CA 1
ATOM 794 C C . ALA A 1 101 ? 12.551 -8.324 -0.937 1.00 84.44 101 ALA A C 1
ATOM 796 O O . ALA A 1 101 ? 13.474 -8.424 -1.748 1.00 84.44 101 ALA A O 1
ATOM 797 N N . ASP A 1 102 ? 11.281 -8.537 -1.281 1.00 84.06 102 ASP A N 1
ATOM 798 C CA . ASP A 1 102 ? 10.875 -8.884 -2.642 1.00 84.06 102 ASP A CA 1
ATOM 799 C C . ASP A 1 102 ? 11.022 -7.699 -3.607 1.00 84.06 102 ASP A C 1
ATOM 801 O O . ASP A 1 102 ? 11.444 -7.895 -4.745 1.00 84.06 102 ASP A O 1
ATOM 805 N N . LEU A 1 103 ? 10.811 -6.466 -3.142 1.00 82.31 103 LEU A N 1
ATOM 806 C CA . LEU A 1 103 ? 11.065 -5.251 -3.921 1.00 82.31 103 LEU A CA 1
ATOM 807 C C . LEU A 1 103 ? 12.538 -5.085 -4.281 1.00 82.31 103 LEU A C 1
ATOM 809 O O . LEU A 1 103 ? 12.861 -4.758 -5.419 1.00 82.31 103 LEU A O 1
ATOM 813 N N . ILE A 1 104 ? 13.436 -5.324 -3.322 1.00 81.88 104 ILE A N 1
ATOM 814 C CA . ILE A 1 104 ? 14.884 -5.264 -3.551 1.00 81.88 104 ILE A CA 1
ATOM 815 C C . ILE A 1 104 ? 15.293 -6.296 -4.607 1.00 81.88 104 ILE A C 1
ATOM 817 O O . ILE A 1 104 ? 16.059 -5.974 -5.517 1.00 81.88 104 ILE A O 1
ATOM 821 N N . LYS A 1 105 ? 14.762 -7.524 -4.520 1.00 84.00 105 LYS A N 1
ATOM 822 C CA . LYS A 1 105 ? 15.015 -8.573 -5.521 1.00 84.00 105 LYS A CA 1
ATOM 823 C C . LYS A 1 105 ? 14.479 -8.181 -6.897 1.00 84.00 105 LYS A C 1
ATOM 825 O O . LYS A 1 105 ? 15.205 -8.326 -7.876 1.00 84.00 105 LYS A O 1
ATOM 830 N N . ALA A 1 106 ? 13.246 -7.674 -6.964 1.00 83.94 106 ALA A N 1
ATOM 831 C CA . ALA A 1 106 ? 12.623 -7.242 -8.211 1.00 83.94 106 ALA A CA 1
ATOM 832 C C . ALA A 1 106 ? 13.442 -6.125 -8.872 1.00 83.94 106 ALA A C 1
ATOM 834 O O . ALA A 1 106 ? 13.777 -6.230 -10.048 1.00 83.94 106 ALA A O 1
ATOM 835 N N . TRP A 1 107 ? 13.872 -5.118 -8.104 1.00 81.50 107 TRP A N 1
ATOM 836 C CA . TRP A 1 107 ? 14.745 -4.049 -8.600 1.00 81.50 107 TRP A CA 1
ATOM 837 C C . TRP A 1 107 ? 16.079 -4.553 -9.137 1.00 81.50 107 TRP A C 1
ATOM 839 O O . TRP A 1 107 ? 16.509 -4.111 -10.199 1.00 81.50 107 TRP A O 1
ATOM 849 N N . ALA A 1 108 ? 16.724 -5.490 -8.442 1.00 84.19 108 ALA A N 1
ATOM 850 C CA . ALA A 1 108 ? 17.991 -6.062 -8.892 1.00 84.19 108 ALA A CA 1
ATOM 851 C C . ALA A 1 108 ? 17.867 -6.831 -10.221 1.00 84.19 108 ALA A C 1
ATOM 853 O O . ALA A 1 108 ? 18.858 -6.989 -10.932 1.00 84.19 108 ALA A O 1
ATOM 854 N N . ALA A 1 109 ? 16.664 -7.305 -10.554 1.00 82.31 109 ALA A N 1
ATOM 855 C CA . ALA A 1 109 ? 16.384 -8.039 -11.780 1.00 82.31 109 ALA A CA 1
ATOM 856 C C . ALA A 1 109 ? 16.011 -7.138 -12.973 1.00 82.31 109 ALA A C 1
ATOM 858 O O . ALA A 1 109 ? 15.897 -7.652 -14.087 1.00 82.31 109 ALA A O 1
ATOM 859 N N . VAL A 1 110 ? 15.819 -5.824 -12.781 1.00 79.62 110 VAL A N 1
ATOM 860 C CA . VAL A 1 110 ? 15.359 -4.930 -13.857 1.00 79.62 110 VAL A CA 1
ATOM 861 C C . VAL A 1 110 ? 16.529 -4.296 -14.610 1.00 79.62 110 VAL A C 1
ATOM 863 O O . VAL A 1 110 ? 17.315 -3.562 -14.009 1.00 79.62 110 VAL A O 1
ATOM 866 N N . PRO A 1 111 ? 16.633 -4.487 -15.938 1.00 80.50 111 PRO A N 1
ATOM 867 C CA . PRO A 1 111 ? 17.535 -3.691 -16.761 1.00 80.50 111 PRO A CA 1
ATOM 868 C C . PRO A 1 111 ? 17.101 -2.21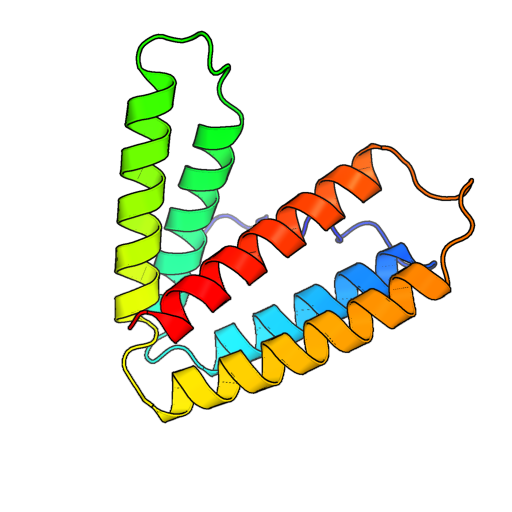3 -16.772 1.00 80.50 111 PRO A C 1
ATOM 870 O O . PRO A 1 111 ? 15.905 -1.954 -16.926 1.00 80.50 111 PRO A O 1
ATOM 873 N N . PRO A 1 112 ? 18.030 -1.240 -16.687 1.00 70.31 112 PRO A N 1
ATOM 874 C CA . PRO A 1 112 ? 17.700 0.192 -16.648 1.00 70.31 112 PRO A CA 1
ATOM 875 C C . PRO A 1 112 ? 16.832 0.681 -17.818 1.00 70.31 112 PRO A C 1
ATOM 877 O O . PRO A 1 112 ? 16.035 1.597 -17.648 1.00 70.31 112 PRO A O 1
ATOM 880 N N . ASP A 1 113 ? 16.953 0.041 -18.982 1.00 80.81 113 ASP A N 1
ATOM 881 C CA . ASP A 1 113 ? 16.267 0.443 -20.215 1.00 80.81 113 ASP A CA 1
ATOM 882 C C . ASP A 1 113 ? 14.864 -0.182 -20.374 1.00 80.81 113 ASP A C 1
ATOM 884 O O . ASP A 1 113 ? 14.156 0.118 -21.334 1.00 80.81 113 ASP A O 1
ATOM 888 N N . ASN A 1 114 ? 14.444 -1.048 -19.443 1.00 78.88 114 ASN A N 1
ATOM 889 C CA . ASN A 1 114 ? 13.236 -1.874 -19.577 1.00 78.88 114 ASN A CA 1
ATOM 890 C C . ASN A 1 114 ? 12.030 -1.390 -18.751 1.00 78.88 114 ASN A C 1
ATOM 892 O O . ASN A 1 114 ? 11.036 -2.112 -18.657 1.00 78.88 114 ASN A O 1
ATOM 896 N N . MET A 1 115 ? 12.091 -0.199 -18.148 1.00 80.31 115 MET A N 1
ATOM 897 C CA . MET A 1 115 ? 10.975 0.370 -17.384 1.00 80.31 115 MET A CA 1
ATOM 898 C C . MET A 1 115 ? 10.386 1.598 -18.069 1.00 80.31 115 MET A C 1
ATOM 900 O O . MET A 1 115 ? 11.080 2.586 -18.314 1.00 80.31 115 MET A O 1
ATOM 904 N N . ALA A 1 116 ? 9.079 1.566 -18.323 1.00 82.75 116 ALA A N 1
ATOM 905 C CA . ALA A 1 116 ? 8.358 2.750 -18.760 1.00 82.75 116 ALA A CA 1
ATOM 906 C C . ALA A 1 116 ? 8.117 3.707 -17.579 1.00 82.75 116 ALA A C 1
ATOM 908 O O . ALA A 1 116 ? 8.012 3.297 -16.423 1.00 82.75 116 ALA A O 1
ATOM 909 N N . ALA A 1 117 ? 7.936 5.000 -17.866 1.00 76.62 117 ALA A N 1
ATOM 910 C CA . ALA A 1 117 ? 7.584 5.990 -16.843 1.00 76.62 117 ALA A CA 1
ATOM 911 C C . ALA A 1 117 ? 6.272 5.648 -16.103 1.00 76.62 117 ALA A C 1
ATOM 913 O O . ALA A 1 117 ? 6.136 5.941 -14.917 1.00 76.62 117 ALA A O 1
ATOM 914 N N . ALA A 1 118 ? 5.325 4.999 -16.789 1.00 73.69 118 ALA A N 1
ATOM 915 C CA . ALA A 1 118 ? 4.082 4.528 -16.183 1.00 73.69 118 ALA A CA 1
ATOM 916 C C . ALA A 1 118 ? 4.321 3.403 -15.159 1.00 73.69 118 ALA A C 1
ATOM 918 O O . ALA A 1 118 ? 3.704 3.417 -14.095 1.00 73.69 118 ALA A O 1
ATOM 919 N N . ASP A 1 119 ? 5.259 2.488 -15.432 1.00 76.69 119 ASP A N 1
ATOM 920 C CA . ASP A 1 119 ? 5.636 1.423 -14.494 1.00 76.69 119 ASP A CA 1
ATOM 921 C C . ASP A 1 119 ? 6.239 2.031 -13.225 1.00 76.69 119 ASP A C 1
ATOM 923 O O . ASP A 1 119 ? 5.834 1.698 -12.114 1.00 76.69 119 ASP A O 1
ATOM 927 N N . LEU A 1 120 ? 7.154 2.994 -13.385 1.00 78.69 120 LEU A N 1
ATOM 928 C CA . LEU A 1 120 ? 7.770 3.714 -12.268 1.00 78.69 120 LEU A CA 1
ATOM 929 C C . LEU A 1 120 ? 6.731 4.425 -11.395 1.00 78.69 120 LEU A C 1
ATOM 931 O O . LEU A 1 120 ? 6.823 4.376 -10.168 1.00 78.69 120 LEU A O 1
ATOM 935 N N . ALA A 1 121 ? 5.729 5.056 -12.012 1.00 74.69 121 ALA A N 1
ATOM 936 C CA . ALA A 1 121 ? 4.640 5.703 -11.287 1.00 74.69 121 ALA A CA 1
ATOM 937 C C . ALA A 1 121 ? 3.799 4.689 -10.492 1.00 74.69 121 ALA A C 1
ATOM 939 O O . ALA A 1 121 ? 3.486 4.939 -9.328 1.00 74.69 121 ALA A O 1
ATOM 940 N N . ALA A 1 122 ? 3.491 3.527 -11.077 1.00 71.75 122 ALA A N 1
ATOM 941 C CA . ALA A 1 122 ? 2.755 2.463 -10.396 1.00 71.75 122 ALA A CA 1
ATOM 942 C C . ALA A 1 122 ? 3.544 1.875 -9.209 1.00 71.75 122 ALA A C 1
ATOM 944 O O . ALA A 1 122 ? 2.974 1.714 -8.127 1.00 71.75 122 ALA A O 1
ATOM 945 N N . ILE A 1 123 ? 4.855 1.623 -9.372 1.00 77.44 123 ILE A N 1
ATOM 946 C CA . ILE A 1 123 ? 5.743 1.175 -8.278 1.00 77.44 123 ILE A CA 1
ATOM 947 C C . ILE A 1 123 ? 5.776 2.227 -7.162 1.00 77.44 123 ILE A C 1
ATOM 949 O O . ILE A 1 123 ? 5.638 1.898 -5.983 1.00 77.44 123 ILE A O 1
ATOM 953 N N . ALA A 1 124 ? 5.945 3.503 -7.516 1.00 76.25 124 ALA A N 1
ATOM 954 C CA . ALA A 1 124 ? 5.992 4.584 -6.537 1.00 76.25 124 ALA A CA 1
ATOM 955 C C . ALA A 1 124 ? 4.679 4.674 -5.746 1.00 76.25 124 ALA A C 1
ATOM 957 O O . ALA A 1 124 ? 4.707 4.735 -4.519 1.00 76.25 124 ALA A O 1
ATOM 958 N N . GLN A 1 125 ? 3.532 4.594 -6.425 1.00 72.62 125 GLN A N 1
ATOM 959 C CA . GLN A 1 125 ? 2.223 4.634 -5.779 1.00 72.62 125 GLN A CA 1
ATOM 960 C C . GLN A 1 125 ? 2.011 3.446 -4.827 1.00 72.62 125 GLN A C 1
ATOM 962 O O . GLN A 1 125 ? 1.523 3.641 -3.710 1.00 72.62 125 GLN A O 1
ATOM 967 N N . SER A 1 126 ? 2.415 2.230 -5.217 1.00 75.00 126 SER A N 1
ATOM 968 C CA . SER A 1 126 ? 2.313 1.057 -4.341 1.00 75.00 126 SER A CA 1
ATOM 969 C C . SER A 1 126 ? 3.232 1.167 -3.124 1.00 75.00 126 SER A C 1
ATOM 971 O O . SER A 1 126 ? 2.815 0.857 -2.009 1.00 75.00 126 SER A O 1
ATOM 973 N N . MET A 1 127 ? 4.462 1.658 -3.305 1.00 79.69 127 MET A N 1
ATOM 974 C CA . MET A 1 127 ? 5.395 1.905 -2.202 1.00 79.69 127 MET A CA 1
ATOM 975 C C . MET A 1 127 ? 4.879 2.977 -1.240 1.00 79.69 127 MET A C 1
ATOM 977 O O . MET A 1 127 ? 4.945 2.770 -0.031 1.00 79.69 127 MET A O 1
ATOM 981 N N . SER A 1 128 ? 4.337 4.086 -1.748 1.00 75.25 128 SER A N 1
ATOM 982 C CA . SER A 1 128 ? 3.765 5.152 -0.919 1.00 75.25 128 SER A CA 1
ATOM 983 C C . SER A 1 128 ? 2.589 4.659 -0.080 1.00 75.25 128 SER A C 1
ATOM 985 O O . SER A 1 128 ? 2.517 4.984 1.105 1.00 75.25 128 SER A O 1
ATOM 987 N N . TRP A 1 129 ? 1.706 3.835 -0.653 1.00 75.50 129 TRP A N 1
ATOM 988 C CA . TRP A 1 129 ? 0.614 3.227 0.108 1.00 75.50 129 TRP A CA 1
ATOM 989 C C . TRP A 1 129 ? 1.137 2.352 1.247 1.00 75.50 129 TRP A C 1
ATOM 991 O O . TRP A 1 129 ? 0.768 2.547 2.402 1.00 75.50 129 TRP A O 1
ATOM 1001 N N . ILE A 1 130 ? 2.051 1.429 0.939 1.00 79.06 130 ILE A N 1
ATOM 1002 C CA . ILE A 1 130 ? 2.590 0.482 1.922 1.00 79.06 130 ILE A CA 1
ATOM 1003 C C . ILE A 1 130 ? 3.376 1.202 3.020 1.00 79.06 130 ILE A C 1
ATOM 1005 O O . ILE A 1 130 ? 3.227 0.873 4.195 1.00 79.06 130 ILE A O 1
ATOM 1009 N N . ALA A 1 131 ? 4.162 2.219 2.663 1.00 75.00 131 ALA A N 1
ATOM 1010 C CA . ALA A 1 131 ? 4.871 3.050 3.630 1.00 75.00 131 ALA A CA 1
ATOM 1011 C C . ALA A 1 131 ? 3.901 3.789 4.562 1.00 75.00 131 ALA A C 1
ATOM 1013 O O . ALA A 1 131 ? 4.134 3.849 5.765 1.00 75.00 131 ALA A O 1
ATOM 1014 N N . SER A 1 132 ? 2.794 4.308 4.029 1.00 72.81 132 SER A N 1
ATOM 1015 C CA . SER A 1 132 ? 1.768 4.970 4.833 1.00 72.81 132 SER A CA 1
ATOM 1016 C C . SER A 1 132 ? 1.107 3.998 5.819 1.00 72.81 132 SER A C 1
ATOM 1018 O O . SER A 1 132 ? 0.993 4.321 7.000 1.00 72.81 132 SER A O 1
ATOM 1020 N N . VAL A 1 133 ? 0.789 2.774 5.376 1.00 74.75 133 VAL A N 1
ATOM 1021 C CA . VAL A 1 133 ? 0.294 1.703 6.258 1.00 74.75 133 VAL A CA 1
ATOM 1022 C C . VAL A 1 133 ? 1.297 1.378 7.373 1.00 74.75 133 VAL A C 1
ATOM 1024 O O . VAL A 1 133 ? 0.926 1.257 8.539 1.00 74.75 133 VAL A O 1
ATOM 1027 N N . ALA A 1 134 ? 2.577 1.247 7.023 1.00 75.25 134 ALA A N 1
ATOM 1028 C CA . ALA A 1 134 ? 3.643 0.917 7.963 1.00 75.25 134 ALA A CA 1
ATOM 1029 C C . ALA A 1 134 ? 3.834 1.989 9.046 1.00 75.25 134 ALA A C 1
ATOM 1031 O O . ALA A 1 134 ? 3.882 1.662 10.231 1.00 75.25 134 ALA A O 1
ATOM 1032 N N . VAL A 1 135 ? 3.900 3.263 8.643 1.00 74.88 135 VAL A N 1
ATOM 1033 C CA . VAL A 1 135 ? 4.073 4.403 9.556 1.00 74.88 135 VAL A CA 1
ATOM 1034 C C . VAL A 1 135 ? 2.956 4.444 10.591 1.00 74.88 135 VAL A C 1
ATOM 1036 O O . VAL A 1 135 ? 3.215 4.692 11.765 1.00 74.88 135 VAL A O 1
ATOM 1039 N N . ASP A 1 136 ? 1.716 4.182 10.195 1.00 72.56 136 ASP A N 1
ATOM 1040 C CA . ASP A 1 136 ? 0.610 4.162 11.147 1.00 72.56 136 ASP A CA 1
ATOM 1041 C C . ASP A 1 136 ? 0.683 3.016 12.143 1.00 72.56 136 ASP A C 1
ATOM 1043 O O . ASP A 1 136 ? 0.398 3.208 13.321 1.00 72.56 136 ASP A O 1
ATOM 1047 N N . ILE A 1 137 ? 1.088 1.835 11.688 1.00 71.81 137 ILE A N 1
ATOM 1048 C CA . ILE A 1 137 ? 1.226 0.657 12.546 1.00 71.81 137 ILE A CA 1
ATOM 1049 C C . ILE A 1 137 ? 2.336 0.834 13.580 1.00 71.81 137 ILE A C 1
ATOM 1051 O O . ILE A 1 137 ? 2.249 0.277 14.673 1.00 71.81 137 ILE A O 1
ATOM 1055 N N . GLU A 1 138 ? 3.383 1.588 13.250 1.00 71.75 138 GLU A N 1
ATOM 1056 C CA . GLU A 1 138 ? 4.460 1.915 14.186 1.00 71.75 138 GLU A CA 1
ATOM 1057 C C . GLU A 1 138 ? 4.080 3.017 15.184 1.00 71.75 138 GLU A C 1
ATOM 1059 O O . GLU A 1 138 ? 4.627 3.044 16.286 1.00 71.75 138 GLU A O 1
ATOM 1064 N N . ASN A 1 139 ? 3.138 3.894 14.824 1.00 69.31 139 ASN A N 1
ATOM 1065 C CA . ASN A 1 139 ? 2.717 5.039 15.639 1.00 69.31 139 ASN A CA 1
ATOM 1066 C C . ASN A 1 139 ? 1.400 4.824 16.418 1.00 69.31 139 ASN A C 1
ATOM 1068 O O . ASN A 1 139 ? 0.965 5.742 17.119 1.00 69.31 139 ASN A O 1
ATOM 1072 N N . ALA A 1 140 ? 0.764 3.654 16.297 1.00 64.06 140 ALA A N 1
ATOM 1073 C CA . ALA A 1 140 ? -0.467 3.256 16.995 1.00 64.06 140 ALA A CA 1
ATOM 1074 C C . ALA A 1 140 ? -0.195 2.265 18.132 1.00 64.06 140 ALA A C 1
ATOM 1076 O O . ALA A 1 140 ? -0.891 2.324 19.172 1.00 64.06 140 ALA A O 1
#

Secondary structure (DSSP, 8-state):
--S----TTTT-SSSHHHHHHHHHHHHHHHHHHH-SSHHHHHHHHHHHHHHHHHHTS-TTSTTHHHHHHHHHHHHHHHHHHHT-SHHHHHHHHHHHHHHHHHHHHHHHT--GGG--HHHHHHHHHHHHHHHHHHHHHHH-

Sequence (140 aa):
MNPEQQSPWQWTQDGPQLDFARAFARFRGVLESAWTSPEGGAAVAETFARCAEAMQEPLQAPEAAERIAQSFATYHEALRAATLTPEVRRMVREALHEYVADLIKAWAAVPPDNMAAADLAAIAQSMSWIASVAVDIENA

pLDDT: mean 74.27, std 10.75, range [28.0, 87.94]

Organism: NCBI:txid1300272

Foldseek 3Di:
DDPDPPQLLVPDPDALLVLLVVLLVQLLVLLCVLFPDPVLNVQLVVLLVQLVVLVPDDPPPPCSVVSNVVSLVSNLVSLCNRQVDPVSLVSSVVSLVSSVVSVVVSVVRDDPVRDDPSSVVSSVSSVVSSVSSNVSSVVD

Radius of gyration: 15.79 Å; chains: 1; bounding box: 38×39×39 Å